Protein AF-X1G1Q5-F1 (afdb_monomer_lite)

Secondary structure (DSSP, 8-state):
--GGGSSS---SS---HHHHHHHHHHHHHHHTTSS-EE----TTS---EEEEEEE-TT--EEEEEEETTT--EEESSEE-HHHHHHHHHHHHHHHHHHHHHHHHHHTT--

Sequence (110 aa):
MKARYKYPNKSIVKLNSLQKRGKKELEKKIYDEQYILEEVNCLCGTSRYEVLAERDRYGIKNRTIICTDCGLIRTSPRMSKESYENSIVMSIGKFMWVIQISRNILYGIA

Foldseek 3Di:
DDPVQEPPDAALDDDDPVRVVVLVVVLVCVVVCLFPFDFDADPVRHPDWDWPGQADNRNRGWTFIAHPPPRDTDIPRHTDPVSVVVVVCVVVVVVVVVVVVVVCVVVVVD

Radius of gyration: 18.84 Å; chains: 1; bounding box: 49×50×35 Å

pLDDT: mean 85.56, std 15.74, range [48.16, 98.38]

Organism: NCBI:txid412755

Structure (mmCIF, N/CA/C/O backbone):
data_AF-X1G1Q5-F1
#
_entry.id   AF-X1G1Q5-F1
#
loop_
_atom_site.group_PDB
_atom_site.id
_atom_site.type_symbol
_atom_site.label_atom_id
_atom_site.label_alt_id
_atom_site.label_comp_id
_atom_site.label_asym_id
_atom_site.label_entity_id
_atom_site.label_seq_id
_atom_site.pdbx_PDB_ins_code
_atom_site.Cartn_x
_atom_site.Cartn_y
_atom_site.Cartn_z
_atom_site.occupancy
_atom_site.B_iso_or_equiv
_atom_site.auth_seq_id
_atom_site.auth_comp_id
_atom_site.auth_asym_id
_atom_site.auth_atom_id
_atom_site.pdbx_PDB_model_num
ATOM 1 N N . MET A 1 1 ? -11.873 -11.908 -5.148 1.00 79.88 1 MET A N 1
ATOM 2 C CA . MET A 1 1 ? -11.001 -10.970 -5.905 1.00 79.88 1 MET A CA 1
ATOM 3 C C . MET A 1 1 ? -10.587 -11.556 -7.262 1.00 79.88 1 MET A C 1
ATOM 5 O O . MET A 1 1 ? -10.092 -12.678 -7.296 1.00 79.88 1 MET A O 1
ATOM 9 N N . LYS A 1 2 ? -10.794 -10.830 -8.378 1.00 85.19 2 LYS A N 1
ATOM 10 C CA . LYS A 1 2 ? -10.446 -11.292 -9.747 1.00 85.19 2 LYS A CA 1
ATOM 11 C C . LYS A 1 2 ? -8.925 -11.313 -9.973 1.00 85.19 2 LYS 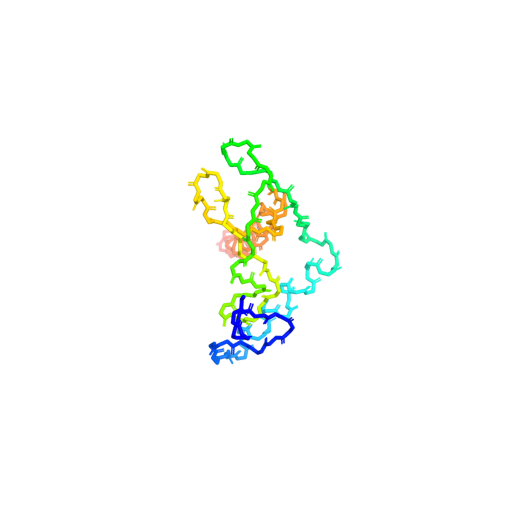A C 1
ATOM 13 O O . LYS A 1 2 ? -8.225 -10.438 -9.474 1.00 85.19 2 LYS A O 1
ATOM 18 N N . ALA A 1 3 ? -8.430 -12.231 -10.810 1.00 86.81 3 ALA A N 1
ATOM 19 C CA . ALA A 1 3 ? -6.996 -12.392 -11.108 1.00 86.81 3 ALA A CA 1
ATOM 20 C C . ALA A 1 3 ? -6.304 -11.102 -11.591 1.00 86.81 3 ALA A C 1
ATOM 22 O O . ALA A 1 3 ? -5.150 -10.845 -11.255 1.00 86.81 3 ALA A O 1
ATOM 23 N N . ARG A 1 4 ? -7.027 -10.236 -12.319 1.00 86.94 4 ARG A N 1
ATOM 24 C CA . ARG A 1 4 ? -6.497 -8.945 -12.786 1.00 86.94 4 ARG A CA 1
ATOM 25 C C . ARG A 1 4 ? -6.104 -7.991 -11.654 1.00 86.94 4 ARG A C 1
ATOM 27 O O . ARG A 1 4 ? -5.348 -7.071 -11.920 1.00 86.94 4 ARG A O 1
ATOM 34 N N . TYR A 1 5 ? -6.585 -8.201 -10.432 1.00 90.50 5 TYR A N 1
ATOM 35 C CA . TYR A 1 5 ? -6.313 -7.347 -9.272 1.00 90.50 5 TYR A CA 1
ATOM 36 C C . TYR A 1 5 ? -5.329 -7.957 -8.271 1.00 90.50 5 TYR A C 1
ATOM 38 O O . TYR A 1 5 ? -4.936 -7.269 -7.335 1.00 90.50 5 TYR A O 1
ATOM 46 N N . LYS A 1 6 ? -4.921 -9.215 -8.474 1.00 91.50 6 LYS A N 1
ATOM 47 C CA . LYS A 1 6 ? -3.943 -9.898 -7.621 1.00 91.50 6 LYS A CA 1
ATOM 48 C C . LYS A 1 6 ? -2.508 -9.500 -7.963 1.00 91.50 6 LYS A C 1
ATOM 50 O O . LYS A 1 6 ? -2.217 -9.166 -9.118 1.00 91.50 6 LYS A O 1
ATOM 55 N N . TYR A 1 7 ? -1.624 -9.591 -6.976 1.00 89.19 7 TYR A N 1
ATOM 56 C CA . TYR A 1 7 ? -0.170 -9.497 -7.128 1.00 89.19 7 TYR A CA 1
ATOM 57 C C . TYR A 1 7 ? 0.476 -10.894 -6.945 1.00 89.19 7 TYR A C 1
ATOM 59 O O . TYR A 1 7 ? -0.014 -11.660 -6.121 1.00 89.19 7 TYR A O 1
ATOM 67 N N . PRO A 1 8 ? 1.566 -11.258 -7.659 1.00 79.12 8 PRO A N 1
ATOM 68 C CA . PRO A 1 8 ? 2.263 -10.485 -8.684 1.00 79.12 8 PRO A CA 1
ATOM 69 C C . PRO A 1 8 ? 1.546 -10.553 -10.036 1.00 79.12 8 PRO A C 1
ATOM 71 O O . PRO A 1 8 ? 1.103 -11.608 -10.482 1.00 79.12 8 PRO A O 1
ATOM 74 N N . ASN A 1 9 ? 1.443 -9.415 -10.719 1.00 69.19 9 ASN A N 1
ATOM 75 C CA . ASN A 1 9 ? 0.942 -9.355 -12.091 1.00 69.19 9 ASN A CA 1
ATOM 76 C C . ASN A 1 9 ? 1.515 -8.116 -12.803 1.00 69.19 9 ASN A C 1
ATOM 78 O O . ASN A 1 9 ? 1.931 -7.153 -12.155 1.00 69.19 9 ASN A O 1
ATOM 82 N N . LYS A 1 10 ? 1.564 -8.137 -14.139 1.00 83.88 10 LYS A N 1
ATOM 83 C CA . LYS A 1 10 ? 2.135 -7.053 -14.953 1.00 83.88 10 LYS A CA 1
ATOM 84 C C . LYS A 1 10 ? 1.283 -5.781 -14.869 1.00 83.88 10 LYS A C 1
ATOM 86 O O . LYS A 1 10 ? 0.100 -5.805 -14.519 1.00 83.88 10 LYS A O 1
ATOM 91 N N . SER A 1 11 ? 1.902 -4.652 -15.214 1.00 88.50 11 SER A N 1
ATOM 92 C CA . SER A 1 11 ? 1.192 -3.386 -15.385 1.00 88.50 11 SER A CA 1
ATOM 93 C C . SER A 1 11 ? 0.033 -3.570 -16.372 1.00 88.50 11 SER A C 1
ATOM 95 O O . SER A 1 11 ? 0.197 -4.199 -17.416 1.00 88.50 11 SER A O 1
ATOM 97 N N . ILE A 1 12 ? -1.149 -3.045 -16.035 1.00 90.44 12 ILE A N 1
ATOM 98 C CA . ILE A 1 12 ? -2.299 -3.053 -16.962 1.00 90.44 12 ILE A CA 1
ATOM 99 C C . ILE A 1 12 ? -2.000 -2.098 -18.116 1.00 90.44 12 ILE A C 1
ATOM 101 O O . ILE A 1 12 ? -2.304 -2.379 -19.270 1.00 90.44 12 ILE A O 1
ATOM 105 N N . VAL A 1 13 ? -1.359 -0.976 -17.793 1.00 92.12 13 VAL A N 1
ATOM 106 C CA . VAL A 1 13 ? -0.888 0.002 -18.769 1.00 92.12 13 VAL A CA 1
ATOM 107 C C . VAL A 1 13 ? 0.497 -0.400 -19.275 1.00 92.12 13 VAL A C 1
ATOM 109 O O . VAL A 1 13 ? 1.361 -0.813 -18.497 1.00 92.12 13 VAL A O 1
ATOM 112 N N . LYS A 1 14 ? 0.743 -0.246 -20.579 1.00 94.50 14 LYS A N 1
ATOM 113 C CA . LYS A 1 14 ? 2.085 -0.387 -21.159 1.00 94.50 14 LYS A CA 1
ATOM 114 C C . LYS A 1 14 ? 2.955 0.789 -20.708 1.00 94.50 14 LYS A C 1
ATOM 116 O O . LYS A 1 14 ? 2.704 1.925 -21.093 1.00 94.50 14 LYS A O 1
ATOM 121 N N . LEU A 1 15 ? 3.977 0.509 -19.902 1.00 94.38 15 LEU A N 1
ATOM 122 C CA . LEU A 1 15 ? 4.894 1.535 -19.402 1.00 94.38 15 LEU A CA 1
ATOM 123 C C . LEU A 1 15 ? 5.970 1.879 -20.439 1.00 94.38 15 LEU A C 1
ATOM 125 O O . LEU A 1 15 ? 6.572 0.977 -21.035 1.00 94.38 15 LEU A O 1
ATOM 129 N N . ASN A 1 16 ? 6.265 3.169 -20.601 1.00 96.31 16 ASN A N 1
ATOM 130 C CA . ASN A 1 16 ? 7.439 3.631 -21.344 1.00 96.31 16 ASN A CA 1
ATOM 131 C C . ASN A 1 16 ? 8.736 3.465 -20.518 1.00 96.31 16 ASN A C 1
ATOM 133 O O . ASN A 1 16 ? 8.709 3.038 -19.361 1.00 96.31 16 ASN A O 1
ATOM 137 N N . SER A 1 17 ? 9.892 3.769 -21.112 1.00 96.38 17 SER A N 1
ATOM 138 C CA . SER A 1 17 ? 11.200 3.607 -20.456 1.00 96.38 17 SER A CA 1
ATOM 139 C C . SER A 1 17 ? 11.343 4.455 -19.186 1.00 96.38 17 SER A C 1
ATOM 141 O O . SER A 1 17 ? 11.847 3.963 -18.178 1.00 96.38 17 SER A O 1
ATOM 143 N N . LEU A 1 18 ? 10.857 5.698 -19.195 1.00 95.12 18 LEU A N 1
ATOM 144 C CA . LEU A 1 18 ? 10.885 6.585 -18.031 1.00 95.12 18 LEU A CA 1
ATOM 145 C C . LEU A 1 18 ? 10.013 6.049 -16.889 1.00 95.12 18 LEU A C 1
ATOM 147 O O . LEU A 1 18 ? 10.475 5.963 -15.757 1.00 95.12 18 LEU A O 1
ATOM 151 N N . GLN A 1 19 ? 8.791 5.617 -17.188 1.00 93.38 19 GLN A N 1
ATOM 152 C CA . GLN A 1 19 ? 7.861 5.065 -16.200 1.00 93.38 19 GLN A CA 1
ATOM 153 C C . GLN A 1 19 ? 8.378 3.760 -15.590 1.00 93.38 19 GLN A C 1
ATOM 155 O O . GLN A 1 19 ? 8.232 3.545 -14.391 1.00 93.38 19 GLN A O 1
ATOM 160 N N . LYS A 1 20 ? 9.021 2.896 -16.389 1.00 95.12 20 LYS A N 1
ATOM 161 C CA . LYS A 1 20 ? 9.684 1.686 -15.877 1.00 95.12 20 LYS A CA 1
ATOM 162 C C . LYS A 1 20 ? 10.799 2.027 -14.889 1.00 95.12 20 LYS A C 1
ATOM 164 O O . LYS A 1 20 ? 10.898 1.370 -13.857 1.00 95.12 20 LYS A O 1
ATOM 169 N N . ARG A 1 21 ? 11.612 3.049 -15.190 1.00 95.00 21 ARG A N 1
ATOM 170 C CA . ARG A 1 21 ? 12.662 3.533 -14.278 1.00 95.00 21 ARG A CA 1
ATOM 171 C C . ARG A 1 21 ? 12.064 4.082 -12.988 1.00 95.00 21 ARG A C 1
ATOM 173 O O . ARG A 1 21 ? 12.413 3.586 -11.926 1.00 95.00 21 ARG A O 1
ATOM 180 N N . GLY A 1 22 ? 11.095 4.993 -13.084 1.00 92.81 22 GLY A N 1
ATOM 181 C CA . GLY A 1 22 ? 10.435 5.570 -11.909 1.00 92.81 22 GLY A CA 1
ATOM 182 C C . GLY A 1 22 ? 9.740 4.521 -11.039 1.00 92.81 22 GLY A C 1
ATOM 183 O O . GLY A 1 22 ? 9.849 4.564 -9.818 1.00 92.81 22 GLY A O 1
ATOM 184 N N . LYS A 1 23 ? 9.098 3.516 -11.652 1.00 93.50 23 LYS A N 1
ATOM 185 C CA . LYS A 1 23 ? 8.538 2.371 -10.924 1.00 93.50 23 LYS A CA 1
ATOM 186 C C . LYS A 1 23 ? 9.619 1.622 -10.140 1.00 93.50 23 LYS A C 1
ATOM 188 O O . LYS A 1 23 ? 9.441 1.381 -8.953 1.00 93.50 23 LYS A O 1
ATOM 193 N N . LYS A 1 24 ? 10.730 1.275 -10.795 1.00 94.12 24 LYS A N 1
ATOM 194 C CA . LYS A 1 24 ? 11.833 0.539 -10.164 1.00 94.12 24 LYS A CA 1
ATOM 195 C C . LYS A 1 24 ? 12.473 1.342 -9.028 1.00 94.12 24 LYS A C 1
ATOM 197 O O . LYS A 1 24 ? 12.801 0.775 -7.995 1.00 94.12 24 LYS A O 1
ATOM 202 N N . GLU A 1 25 ? 12.631 2.652 -9.207 1.00 94.69 25 GLU A N 1
ATOM 203 C CA . GLU A 1 25 ? 13.133 3.558 -8.170 1.00 94.69 25 GLU A CA 1
ATOM 204 C C . GLU A 1 25 ? 12.186 3.629 -6.972 1.00 94.69 25 GLU A C 1
ATOM 206 O O . GLU A 1 25 ? 12.639 3.516 -5.838 1.00 94.69 25 GLU A O 1
ATOM 211 N N . LEU A 1 26 ? 10.877 3.761 -7.206 1.00 92.12 26 LEU A N 1
ATOM 212 C CA . LEU A 1 26 ? 9.873 3.747 -6.144 1.00 92.12 26 LEU A CA 1
ATOM 213 C C . LEU A 1 26 ? 9.901 2.430 -5.360 1.00 92.12 26 LEU A C 1
ATOM 215 O O . LEU A 1 26 ? 9.962 2.450 -4.135 1.00 92.12 26 LEU A O 1
ATOM 219 N N . GLU A 1 27 ? 9.877 1.293 -6.060 1.00 93.50 27 GLU A N 1
ATOM 220 C CA . GLU A 1 27 ? 9.930 -0.035 -5.438 1.00 93.50 27 GLU A CA 1
ATOM 221 C C . GLU A 1 27 ? 11.220 -0.220 -4.631 1.00 93.50 27 GLU A C 1
ATOM 223 O O . GLU A 1 27 ? 11.168 -0.754 -3.525 1.00 93.50 27 GLU A O 1
ATOM 228 N N . LYS A 1 28 ? 12.356 0.287 -5.131 1.00 94.81 28 LYS A N 1
ATOM 229 C CA . LYS A 1 28 ? 13.624 0.278 -4.395 1.00 94.81 28 LYS A CA 1
ATOM 230 C C . LYS A 1 28 ? 13.552 1.130 -3.128 1.00 94.81 28 LYS A C 1
ATOM 232 O O . LYS A 1 28 ? 13.969 0.666 -2.081 1.00 94.81 28 LYS A O 1
ATOM 237 N N . LYS A 1 29 ? 12.997 2.343 -3.191 1.00 94.25 29 LYS A N 1
ATOM 238 C CA . LYS A 1 29 ? 12.867 3.221 -2.014 1.00 94.25 29 LYS A CA 1
ATOM 239 C C . LYS A 1 29 ? 11.966 2.633 -0.930 1.00 94.25 29 LYS A C 1
ATOM 241 O O . LYS A 1 29 ? 12.233 2.835 0.246 1.00 94.25 29 LYS A O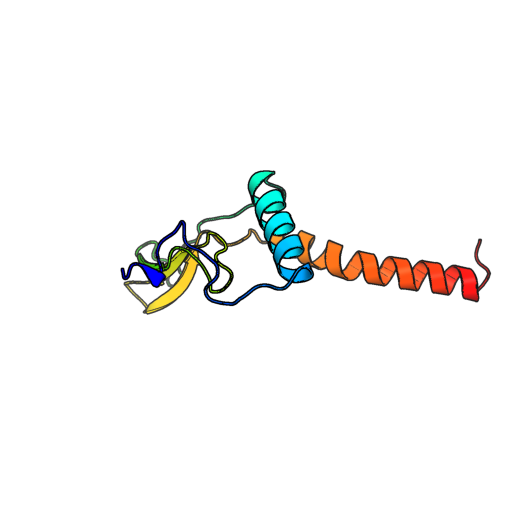 1
ATOM 246 N N . ILE A 1 30 ? 10.918 1.907 -1.317 1.00 93.69 30 ILE A N 1
ATOM 247 C CA . ILE A 1 30 ? 10.077 1.165 -0.368 1.00 93.69 30 ILE A CA 1
ATOM 248 C C . ILE A 1 30 ? 10.863 -0.010 0.228 1.00 93.69 30 ILE A C 1
ATOM 250 O O . ILE A 1 30 ? 10.818 -0.219 1.433 1.00 93.69 30 ILE A O 1
ATOM 254 N N . TYR A 1 31 ? 11.588 -0.766 -0.603 1.00 94.25 31 TYR A N 1
ATOM 255 C CA . TYR A 1 31 ? 12.393 -1.910 -0.160 1.00 94.25 31 TYR A CA 1
ATOM 256 C C . TYR A 1 31 ? 13.534 -1.510 0.785 1.00 94.25 31 TYR A C 1
ATOM 258 O O . TYR A 1 31 ? 13.772 -2.191 1.772 1.00 94.25 31 TYR A O 1
ATOM 266 N N . ASP A 1 32 ? 14.209 -0.398 0.500 1.00 95.25 32 ASP A N 1
ATOM 267 C CA . ASP A 1 32 ? 15.279 0.162 1.330 1.00 95.25 32 ASP A CA 1
ATOM 268 C C . ASP A 1 32 ? 14.741 0.923 2.563 1.00 95.25 32 ASP A C 1
ATOM 270 O O . ASP A 1 32 ? 15.502 1.641 3.206 1.00 95.25 32 ASP A O 1
ATOM 274 N N . GLU A 1 33 ? 13.432 0.868 2.836 1.00 92.50 33 GLU A N 1
ATOM 275 C CA . GLU A 1 33 ? 12.762 1.572 3.943 1.00 92.50 33 GLU A CA 1
ATOM 276 C C . GLU A 1 33 ? 12.916 3.109 3.931 1.00 92.50 33 GLU A C 1
ATOM 278 O O . GLU A 1 33 ? 12.581 3.788 4.896 1.00 92.50 33 GLU A O 1
ATOM 283 N N . GLN A 1 34 ? 13.329 3.697 2.802 1.00 92.75 34 GLN A N 1
ATOM 284 C CA . GLN A 1 34 ? 13.343 5.155 2.608 1.00 92.75 34 GLN A CA 1
ATOM 285 C C . GLN A 1 34 ? 11.925 5.731 2.531 1.00 92.75 34 GLN A C 1
ATOM 287 O O . GLN A 1 34 ? 11.697 6.885 2.892 1.00 92.75 34 GLN A O 1
ATOM 292 N N . TYR A 1 35 ? 10.978 4.938 2.022 1.00 93.81 35 TYR A N 1
ATOM 293 C CA . TYR A 1 35 ? 9.549 5.222 2.083 1.00 93.81 35 TYR A CA 1
ATOM 294 C C . TYR A 1 35 ? 8.858 4.208 2.986 1.00 93.81 35 TYR A C 1
ATOM 296 O O . TYR A 1 35 ? 8.480 3.119 2.554 1.00 93.81 35 TYR A O 1
ATOM 304 N N . ILE A 1 36 ? 8.667 4.610 4.238 1.00 95.25 36 ILE A N 1
ATOM 305 C CA . ILE A 1 36 ? 7.998 3.834 5.275 1.00 95.25 36 ILE A CA 1
ATOM 306 C C . ILE A 1 36 ? 6.504 3.779 4.962 1.00 95.25 36 ILE A C 1
ATOM 308 O O . ILE A 1 36 ? 5.864 4.802 4.692 1.00 95.25 36 ILE A O 1
ATOM 312 N N . LEU A 1 37 ? 5.941 2.572 5.001 1.00 95.50 37 LEU A N 1
ATOM 313 C CA . LEU A 1 37 ? 4.512 2.334 4.837 1.00 95.50 37 LEU A CA 1
ATOM 314 C C . LEU A 1 37 ? 3.895 1.957 6.188 1.00 95.50 37 LEU A C 1
ATOM 316 O O . LEU A 1 37 ? 4.441 1.136 6.915 1.00 95.50 37 LEU A O 1
ATOM 320 N N . GLU A 1 38 ? 2.737 2.524 6.500 1.00 95.94 38 GLU A N 1
ATOM 321 C CA . GLU A 1 38 ? 2.002 2.309 7.742 1.00 95.94 38 GLU A CA 1
ATOM 322 C C . GLU A 1 38 ? 0.569 1.827 7.488 1.00 95.94 38 GLU A C 1
ATOM 324 O O . GLU A 1 38 ? -0.104 2.217 6.521 1.00 95.94 38 GLU A O 1
ATOM 329 N N . GLU A 1 39 ? 0.078 0.975 8.386 1.00 96.06 39 GLU A N 1
ATOM 330 C CA . GLU A 1 39 ? -1.339 0.650 8.482 1.00 96.06 39 GLU A CA 1
ATOM 331 C C . GLU A 1 39 ? -2.000 1.600 9.475 1.00 96.06 39 GLU A C 1
ATOM 333 O O . GLU A 1 39 ? -1.582 1.719 10.621 1.00 96.06 39 GLU A O 1
ATOM 338 N N . VAL A 1 40 ? -3.050 2.283 9.028 1.00 95.75 40 VAL A N 1
ATOM 339 C CA . VAL A 1 40 ? -3.862 3.145 9.888 1.00 95.75 40 VAL A CA 1
ATOM 340 C C . VAL A 1 40 ? -5.308 2.690 9.874 1.00 95.75 40 VAL A C 1
ATOM 342 O O . VAL A 1 40 ? -5.778 2.127 8.876 1.00 95.75 40 VAL A O 1
ATOM 345 N N . ASN A 1 41 ? -6.021 2.964 10.962 1.00 97.00 41 ASN A N 1
ATOM 346 C CA . ASN A 1 41 ? -7.461 2.751 11.023 1.00 97.00 41 ASN A CA 1
ATOM 347 C C . ASN A 1 41 ? -8.186 3.624 9.993 1.00 97.00 41 ASN A C 1
ATOM 349 O O . ASN A 1 41 ? -7.664 4.617 9.479 1.00 97.00 41 ASN A O 1
ATOM 353 N N . CYS A 1 42 ? -9.407 3.219 9.661 1.00 97.19 42 CYS A N 1
ATOM 354 C CA . CYS A 1 42 ? -10.312 4.052 8.892 1.00 97.19 42 CYS A CA 1
ATOM 355 C C . CYS A 1 42 ? -10.605 5.359 9.647 1.00 97.19 42 CYS A C 1
ATOM 357 O O . CYS A 1 42 ? -10.559 5.397 10.874 1.00 97.19 42 CYS A O 1
ATOM 359 N N . LEU A 1 43 ? -10.999 6.410 8.925 1.00 96.88 43 LEU A N 1
ATOM 360 C CA . LEU A 1 43 ? -11.427 7.677 9.529 1.00 96.88 43 LEU A CA 1
ATOM 361 C C . LEU A 1 43 ? -12.668 7.527 10.423 1.00 96.88 43 LEU A C 1
ATOM 363 O O . LEU A 1 43 ? -12.867 8.332 11.322 1.00 96.88 43 LEU A O 1
ATOM 367 N N . CYS A 1 44 ? -13.475 6.479 10.225 1.00 97.69 44 CYS A N 1
ATOM 368 C CA . CYS A 1 44 ? -14.580 6.138 11.127 1.00 97.69 44 CYS A CA 1
ATOM 369 C C . CYS A 1 44 ? -14.137 5.346 12.377 1.00 97.69 44 CYS A C 1
ATOM 371 O O . CYS A 1 44 ? -14.981 4.860 13.120 1.00 97.69 44 CYS A O 1
ATOM 373 N N . GLY A 1 45 ? -12.831 5.146 12.580 1.00 97.31 45 GLY A N 1
ATOM 374 C CA . GLY A 1 45 ? -12.246 4.469 13.741 1.00 97.31 45 GLY A CA 1
ATOM 375 C C . GLY A 1 45 ? -12.050 2.956 13.597 1.00 97.31 45 GLY A C 1
ATOM 376 O O . GLY A 1 45 ? -11.251 2.382 14.331 1.00 97.31 45 GLY A O 1
ATOM 377 N N . THR A 1 46 ? -12.710 2.297 12.641 1.00 97.06 46 THR A N 1
ATOM 378 C CA . THR A 1 46 ? -12.607 0.835 12.483 1.00 97.06 46 THR A CA 1
ATOM 379 C C . THR A 1 46 ? -11.304 0.391 11.819 1.00 97.06 46 THR A C 1
ATOM 381 O O . THR A 1 46 ? -10.745 1.082 10.960 1.00 97.06 46 THR A O 1
ATOM 384 N N . SER A 1 47 ? -10.864 -0.818 12.156 1.00 96.56 47 SER A N 1
ATOM 385 C CA . SER A 1 47 ? -9.792 -1.542 11.468 1.00 96.56 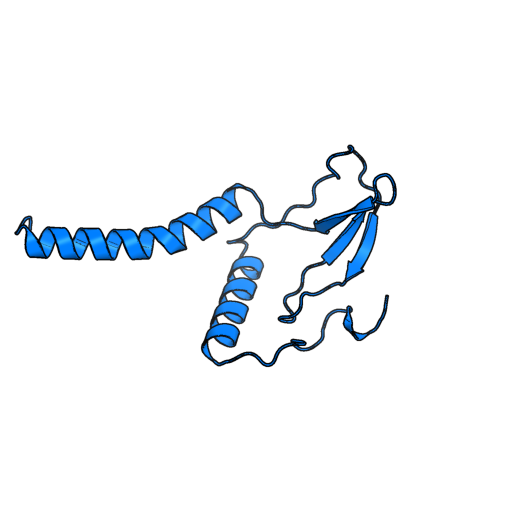47 SER A CA 1
ATOM 386 C C . SER A 1 47 ? -10.322 -2.617 10.513 1.00 96.56 47 SER A C 1
ATOM 388 O O . SER A 1 47 ? -9.527 -3.253 9.828 1.00 96.56 47 SER A O 1
ATOM 390 N N . ARG A 1 48 ? -11.646 -2.820 10.428 1.00 97.69 48 ARG A N 1
ATOM 391 C CA . ARG A 1 48 ? -12.247 -3.836 9.555 1.00 97.69 48 ARG A CA 1
ATOM 392 C C . ARG A 1 48 ? -12.265 -3.391 8.098 1.00 97.69 48 ARG A C 1
ATOM 394 O O . ARG A 1 48 ? -12.702 -2.284 7.771 1.00 97.69 48 ARG A O 1
ATOM 401 N N . TYR A 1 49 ? -11.789 -4.261 7.215 1.00 97.88 49 TYR A N 1
ATOM 402 C CA . TYR A 1 49 ? -11.752 -3.996 5.786 1.00 97.88 49 TYR A CA 1
ATOM 403 C C . TYR A 1 49 ? -11.779 -5.273 4.949 1.00 97.88 49 TYR A C 1
ATOM 405 O O . TYR A 1 49 ? -11.389 -6.346 5.402 1.00 97.88 49 TYR A O 1
ATOM 413 N N . GLU A 1 50 ? -12.155 -5.114 3.684 1.00 97.94 50 GLU A N 1
ATOM 414 C CA . GLU A 1 50 ? -11.977 -6.118 2.638 1.00 97.94 50 GLU A CA 1
ATOM 415 C C . GLU A 1 50 ? -10.967 -5.636 1.596 1.00 97.94 50 GLU A C 1
ATOM 417 O O . GLU A 1 50 ? -10.892 -4.449 1.274 1.00 97.94 50 GLU A O 1
ATOM 422 N N . VAL A 1 51 ? -10.185 -6.561 1.036 1.00 97.44 51 VAL A N 1
ATOM 423 C CA . VAL A 1 51 ? -9.220 -6.254 -0.027 1.00 97.44 51 VAL A CA 1
ATOM 424 C C . VAL A 1 51 ? -9.916 -6.265 -1.388 1.00 97.44 51 VAL A C 1
ATOM 426 O O . VAL A 1 51 ? -10.431 -7.291 -1.834 1.00 97.44 51 VAL A O 1
ATOM 429 N N . LEU A 1 52 ? -9.873 -5.128 -2.085 1.00 96.44 52 LEU A N 1
ATOM 430 C CA . LEU A 1 52 ? -10.394 -4.974 -3.445 1.00 96.44 52 LEU A CA 1
ATOM 431 C C . LEU A 1 52 ? -9.331 -5.252 -4.517 1.00 96.44 52 LEU A C 1
ATOM 433 O O . LEU A 1 52 ? -9.645 -5.811 -5.573 1.00 96.44 52 LEU A O 1
ATOM 437 N N . ALA A 1 53 ? -8.082 -4.859 -4.256 1.00 95.75 53 ALA A N 1
ATOM 438 C CA . ALA A 1 53 ? -6.942 -5.083 -5.142 1.00 95.75 53 ALA A CA 1
ATOM 439 C C . ALA A 1 53 ? -5.629 -5.150 -4.355 1.00 95.75 53 ALA A C 1
ATOM 441 O O . ALA A 1 53 ? -5.516 -4.542 -3.299 1.00 95.75 53 ALA A O 1
ATOM 442 N N . GLU A 1 54 ? -4.630 -5.843 -4.896 1.00 95.94 54 GLU A N 1
ATOM 443 C CA . GLU A 1 54 ? -3.271 -5.988 -4.339 1.00 95.94 54 GLU A CA 1
ATOM 444 C C . GLU A 1 54 ? -2.208 -5.273 -5.186 1.00 95.94 54 GLU A C 1
ATOM 446 O O . GLU A 1 54 ? -1.002 -5.398 -4.944 1.00 95.94 54 GLU A O 1
ATOM 451 N N . ARG A 1 55 ? -2.658 -4.534 -6.203 1.00 92.44 55 ARG A N 1
ATOM 452 C CA . ARG A 1 55 ? -1.814 -3.717 -7.068 1.00 92.44 55 ARG A CA 1
ATOM 453 C C . ARG A 1 55 ? -2.592 -2.592 -7.734 1.00 92.44 55 ARG A C 1
ATOM 455 O O . ARG A 1 55 ? -3.807 -2.680 -7.928 1.00 92.44 55 ARG A O 1
ATOM 462 N N . ASP A 1 56 ? -1.850 -1.620 -8.239 1.00 91.75 56 ASP A N 1
ATOM 463 C CA . ASP A 1 56 ? -2.374 -0.539 -9.055 1.00 91.75 56 ASP A CA 1
ATOM 464 C C . ASP A 1 56 ? -2.301 -0.851 -10.564 1.00 91.75 56 ASP A C 1
ATOM 466 O O . ASP A 1 56 ? -1.894 -1.932 -11.022 1.00 91.75 56 ASP A O 1
ATOM 470 N N . ARG A 1 57 ? -2.690 0.139 -11.375 1.00 91.75 57 ARG A N 1
ATOM 471 C CA . ARG A 1 57 ? -2.655 0.052 -12.843 1.00 91.75 57 ARG A CA 1
ATOM 472 C C . ARG A 1 57 ? -1.241 -0.060 -13.427 1.00 91.75 57 ARG A C 1
ATOM 474 O O . ARG A 1 57 ? -1.091 -0.573 -14.538 1.00 91.75 57 ARG A O 1
ATOM 481 N N . TYR A 1 58 ? -0.216 0.372 -12.695 1.00 93.06 58 TYR A N 1
ATOM 482 C CA . TYR A 1 58 ? 1.198 0.269 -13.066 1.00 93.06 58 TYR A CA 1
ATOM 483 C C . TYR A 1 58 ? 1.844 -1.036 -12.559 1.00 93.06 58 TYR A C 1
ATOM 485 O O . TYR A 1 58 ? 3.009 -1.331 -12.850 1.00 93.06 58 TYR A O 1
ATOM 493 N N . GLY A 1 59 ? 1.072 -1.868 -11.853 1.00 92.25 59 GLY A N 1
ATOM 494 C CA . GLY A 1 59 ? 1.525 -3.132 -11.285 1.00 92.25 59 GLY A CA 1
ATOM 495 C C . GLY A 1 59 ? 2.490 -2.940 -10.117 1.00 92.25 59 GLY A C 1
ATOM 496 O O . GLY A 1 59 ? 3.352 -3.795 -9.924 1.00 92.25 59 GLY A O 1
ATOM 497 N N . ILE A 1 60 ? 2.416 -1.804 -9.420 1.00 92.31 60 ILE A N 1
ATOM 498 C CA . ILE A 1 60 ? 3.114 -1.581 -8.149 1.00 92.31 60 ILE A CA 1
ATOM 499 C C . ILE A 1 60 ? 2.358 -2.360 -7.069 1.00 92.31 60 ILE A C 1
ATOM 501 O O . ILE A 1 60 ? 1.128 -2.416 -7.101 1.00 92.31 60 ILE A O 1
ATOM 505 N N . LYS A 1 61 ? 3.079 -2.993 -6.138 1.00 92.75 61 LYS A N 1
ATOM 506 C CA . LYS A 1 61 ? 2.478 -3.715 -5.007 1.00 92.75 61 LYS A CA 1
ATOM 507 C C . LYS A 1 61 ? 1.862 -2.710 -4.028 1.00 92.75 61 LYS A C 1
ATOM 509 O O . LYS A 1 61 ? 2.586 -2.002 -3.339 1.00 92.75 61 LYS A O 1
ATOM 514 N N . ASN A 1 62 ? 0.537 -2.656 -3.953 1.00 92.50 62 ASN A N 1
ATOM 515 C CA . ASN A 1 62 ? -0.208 -1.835 -2.996 1.00 92.50 62 ASN A CA 1
ATOM 516 C C . ASN A 1 62 ? -1.610 -2.420 -2.807 1.00 92.50 62 ASN A C 1
ATOM 518 O O . ASN A 1 62 ? -2.215 -2.862 -3.777 1.00 92.50 62 ASN A O 1
ATOM 522 N N . ARG A 1 63 ? -2.168 -2.418 -1.591 1.00 95.50 63 ARG A N 1
ATOM 523 C CA . ARG A 1 63 ? -3.537 -2.925 -1.413 1.00 95.50 63 ARG A CA 1
ATOM 524 C C . ARG A 1 63 ? -4.539 -1.787 -1.410 1.00 95.50 63 ARG A C 1
ATOM 526 O O . ARG A 1 63 ? -4.418 -0.856 -0.619 1.00 95.50 63 ARG A O 1
ATOM 533 N N . THR A 1 64 ? -5.537 -1.881 -2.276 1.00 96.75 64 THR A N 1
ATOM 534 C CA . THR A 1 64 ? -6.761 -1.088 -2.180 1.00 96.75 64 THR A CA 1
ATOM 535 C C . THR A 1 64 ? -7.742 -1.873 -1.332 1.00 96.75 64 THR A C 1
ATOM 537 O O . THR A 1 64 ? -8.098 -2.999 -1.680 1.00 96.75 64 THR A O 1
ATOM 540 N N . ILE A 1 65 ? -8.168 -1.283 -0.226 1.00 97.56 65 ILE A N 1
ATOM 541 C CA . ILE A 1 65 ? -9.095 -1.882 0.727 1.00 97.56 65 ILE A CA 1
ATOM 542 C C . ILE A 1 65 ? -10.355 -1.025 0.839 1.00 97.56 65 ILE A C 1
ATOM 544 O O . ILE A 1 65 ? -10.297 0.190 0.637 1.00 97.56 65 ILE A O 1
ATOM 548 N N . ILE A 1 66 ? -11.482 -1.648 1.165 1.00 98.25 66 ILE A N 1
ATOM 549 C CA . ILE A 1 66 ? -12.739 -0.971 1.488 1.00 98.25 66 ILE A CA 1
ATOM 550 C C . ILE A 1 66 ? -13.096 -1.229 2.945 1.00 98.25 66 ILE A C 1
ATOM 552 O O . ILE A 1 66 ? -13.030 -2.360 3.417 1.00 98.25 66 ILE A O 1
ATOM 556 N N . CYS A 1 67 ? -13.448 -0.171 3.667 1.00 98.38 67 CYS A N 1
ATOM 557 C CA . CYS A 1 67 ? -13.976 -0.268 5.019 1.00 98.38 67 CYS A CA 1
ATOM 558 C C . CYS A 1 67 ? -15.350 -0.950 4.998 1.00 98.38 67 CYS A C 1
ATOM 560 O O . CYS A 1 67 ? -16.254 -0.470 4.315 1.00 98.38 67 CYS A O 1
ATOM 562 N N . THR A 1 68 ? -15.528 -2.016 5.779 1.00 98.19 68 THR A N 1
ATOM 563 C CA . THR A 1 68 ? -16.811 -2.740 5.857 1.00 98.19 68 THR A CA 1
ATOM 564 C C . THR A 1 68 ? -17.884 -1.984 6.636 1.00 98.19 68 THR A C 1
ATOM 566 O O . THR A 1 68 ? -19.054 -2.329 6.540 1.00 98.19 68 THR A O 1
ATOM 569 N N . ASP A 1 69 ? -17.496 -0.960 7.400 1.00 98.25 69 ASP A N 1
ATOM 570 C CA . ASP A 1 69 ? -18.415 -0.233 8.281 1.00 98.25 69 ASP A CA 1
ATOM 571 C C . ASP A 1 69 ? -18.930 1.067 7.650 1.00 98.25 69 ASP A C 1
ATOM 573 O O . ASP A 1 69 ? -20.092 1.414 7.821 1.00 98.25 69 ASP A O 1
ATOM 577 N N . CYS A 1 70 ? -18.076 1.802 6.926 1.00 98.19 70 CYS A N 1
ATOM 578 C CA . CYS A 1 70 ? -18.437 3.098 6.332 1.00 98.19 70 CYS A CA 1
ATOM 579 C C . CYS A 1 70 ? -18.247 3.177 4.810 1.00 98.19 70 CYS A C 1
ATOM 581 O O . CYS A 1 70 ? -18.501 4.222 4.218 1.00 98.19 70 CYS A O 1
ATOM 583 N N . GLY A 1 71 ? -17.751 2.116 4.165 1.00 97.81 71 GLY A N 1
ATOM 584 C CA . GLY A 1 71 ? -17.557 2.075 2.712 1.00 97.81 71 GLY A CA 1
ATOM 585 C C . GLY A 1 71 ? -16.368 2.884 2.178 1.00 97.81 71 GLY A C 1
ATOM 586 O O . GLY A 1 71 ? -16.157 2.919 0.967 1.00 97.81 71 GLY A O 1
ATOM 587 N N . LEU A 1 72 ? -15.558 3.516 3.039 1.00 98.12 72 LEU A N 1
ATOM 588 C CA . LEU A 1 72 ? -14.380 4.268 2.598 1.00 98.12 72 LEU A CA 1
ATOM 589 C C . LEU A 1 72 ? -13.362 3.348 1.911 1.00 98.12 72 LEU A C 1
ATOM 591 O O . LEU A 1 72 ? -12.852 2.403 2.519 1.00 98.12 72 LEU A O 1
ATOM 595 N N . ILE A 1 73 ? -13.016 3.678 0.668 1.00 97.69 73 ILE A N 1
ATOM 596 C CA . ILE A 1 73 ? -11.957 3.011 -0.092 1.00 97.69 73 ILE A CA 1
ATOM 597 C C . ILE A 1 73 ? -10.637 3.740 0.144 1.00 97.69 73 ILE A C 1
ATOM 599 O O . ILE A 1 73 ? -10.551 4.958 -0.001 1.00 97.69 73 ILE A O 1
ATOM 603 N N . ARG A 1 74 ? -9.588 2.994 0.491 1.00 96.25 74 ARG A N 1
ATOM 604 C CA . ARG A 1 74 ? -8.261 3.549 0.788 1.00 96.25 74 ARG A CA 1
ATOM 605 C C . ARG A 1 74 ? -7.141 2.585 0.424 1.00 96.25 74 ARG A C 1
ATOM 607 O O . ARG A 1 74 ? -7.353 1.382 0.291 1.00 96.25 74 ARG A O 1
ATOM 614 N N . THR A 1 75 ? -5.931 3.117 0.295 1.00 95.69 75 THR A N 1
ATOM 615 C CA . THR A 1 75 ? -4.717 2.302 0.166 1.00 95.69 75 THR A CA 1
ATOM 616 C C . THR A 1 75 ? -4.197 1.931 1.553 1.00 95.69 75 THR A C 1
ATOM 618 O O . THR A 1 75 ? -4.142 2.787 2.437 1.00 95.69 75 THR A O 1
ATOM 621 N N . SER A 1 76 ? -3.824 0.667 1.757 1.00 95.94 76 SER A N 1
ATOM 622 C CA . SER A 1 76 ? -3.228 0.187 3.007 1.00 95.94 76 SER A CA 1
ATOM 623 C C . SER A 1 76 ? -2.239 -0.966 2.754 1.00 95.94 76 SER A C 1
ATOM 625 O O . SER A 1 76 ? -2.606 -1.936 2.093 1.00 95.94 76 SER A O 1
ATOM 627 N N . PRO A 1 77 ? -0.997 -0.902 3.261 1.00 95.69 77 PRO A N 1
ATOM 628 C CA . PRO A 1 77 ? -0.434 0.217 4.008 1.00 95.69 77 PRO A CA 1
ATOM 629 C C . PRO A 1 77 ? -0.247 1.445 3.097 1.00 95.69 77 PRO A C 1
ATOM 631 O O . PRO A 1 77 ? -0.089 1.313 1.880 1.00 95.69 77 PRO A O 1
ATOM 634 N N . ARG A 1 78 ? -0.335 2.646 3.674 1.00 93.81 78 ARG A N 1
ATOM 635 C CA . ARG A 1 78 ? -0.070 3.918 2.977 1.00 93.81 78 ARG A CA 1
ATOM 636 C C . ARG A 1 78 ? 1.284 4.457 3.411 1.00 93.81 78 ARG A C 1
ATOM 638 O O . ARG A 1 78 ? 1.770 4.078 4.462 1.00 93.81 78 ARG A O 1
ATOM 645 N N . MET A 1 79 ? 1.883 5.352 2.641 1.00 93.75 79 MET A N 1
ATOM 646 C CA . MET A 1 79 ? 3.140 5.977 3.052 1.00 93.75 79 MET A CA 1
ATOM 647 C C . MET A 1 79 ? 2.935 6.818 4.329 1.00 93.75 79 MET A C 1
ATOM 649 O O . MET A 1 79 ? 1.863 7.410 4.518 1.00 93.75 79 MET A O 1
ATOM 653 N N . SER A 1 80 ? 3.927 6.816 5.224 1.00 95.06 80 SER A N 1
ATOM 654 C CA . SER A 1 80 ? 3.911 7.636 6.437 1.00 95.06 80 SER A CA 1
ATOM 655 C C . SER A 1 80 ? 3.980 9.118 6.076 1.00 95.06 80 SER A C 1
ATOM 657 O O . SER A 1 80 ? 4.426 9.483 4.985 1.00 95.06 80 SER A O 1
ATOM 659 N N . LYS A 1 81 ? 3.540 9.989 6.987 1.00 92.94 81 LYS A N 1
ATOM 660 C CA . LYS A 1 81 ? 3.589 11.442 6.769 1.00 92.94 81 LYS A CA 1
ATOM 661 C C . LYS A 1 81 ? 5.009 11.917 6.429 1.00 92.94 81 LYS A C 1
ATOM 663 O O . LYS A 1 81 ? 5.191 12.605 5.432 1.00 92.94 81 LYS A O 1
ATOM 668 N N . GLU A 1 82 ? 5.997 11.480 7.204 1.00 91.88 82 GLU A N 1
ATOM 669 C CA . GLU A 1 82 ? 7.406 11.826 6.995 1.00 91.88 82 GLU A CA 1
ATOM 670 C C . GLU A 1 82 ? 7.911 11.357 5.623 1.00 91.88 82 GLU A C 1
ATOM 672 O O . GLU A 1 82 ? 8.528 12.115 4.879 1.00 91.88 82 GLU A O 1
ATOM 677 N N . SER A 1 83 ? 7.588 10.122 5.232 1.00 92.50 83 SER A N 1
ATOM 678 C CA . SER A 1 83 ? 7.974 9.602 3.917 1.00 92.50 83 SER A CA 1
ATOM 679 C C . SER A 1 83 ? 7.294 10.358 2.770 1.00 92.50 83 SER A C 1
ATOM 681 O O . SER A 1 83 ? 7.930 10.619 1.744 1.00 92.50 83 SER A O 1
ATOM 683 N N . TYR A 1 84 ? 6.034 10.775 2.947 1.00 87.31 84 TYR A N 1
ATOM 684 C CA . TYR A 1 84 ? 5.338 11.642 1.993 1.00 87.31 84 TYR A CA 1
ATOM 685 C C . TYR A 1 84 ? 6.047 12.989 1.846 1.00 87.31 84 TYR A C 1
ATOM 687 O O . TYR A 1 84 ? 6.339 13.402 0.722 1.00 87.31 84 TYR A O 1
ATOM 695 N N . GLU A 1 85 ? 6.362 13.649 2.958 1.00 87.19 85 GLU A N 1
ATOM 696 C CA . GLU A 1 85 ? 7.064 14.935 2.974 1.00 87.19 85 GLU A CA 1
ATOM 697 C C . GLU A 1 85 ? 8.442 14.817 2.311 1.00 87.19 85 GLU A C 1
ATOM 699 O O . GLU A 1 85 ? 8.747 15.580 1.393 1.00 87.19 85 GLU A O 1
ATOM 704 N N . ASN A 1 86 ? 9.218 13.785 2.648 1.00 83.00 86 ASN A N 1
ATOM 705 C CA . ASN A 1 86 ? 10.511 13.506 2.020 1.00 83.00 86 ASN A CA 1
ATOM 706 C C . ASN A 1 86 ? 10.384 13.283 0.503 1.00 83.00 86 ASN A C 1
ATOM 708 O O . ASN A 1 86 ? 11.197 13.787 -0.277 1.00 83.00 86 ASN A O 1
ATOM 712 N N . SER A 1 87 ? 9.345 12.573 0.048 1.00 75.50 87 SER A N 1
ATOM 713 C CA . SER A 1 87 ? 9.105 12.354 -1.386 1.00 75.50 87 SER A CA 1
ATOM 714 C C . SER A 1 87 ? 8.842 13.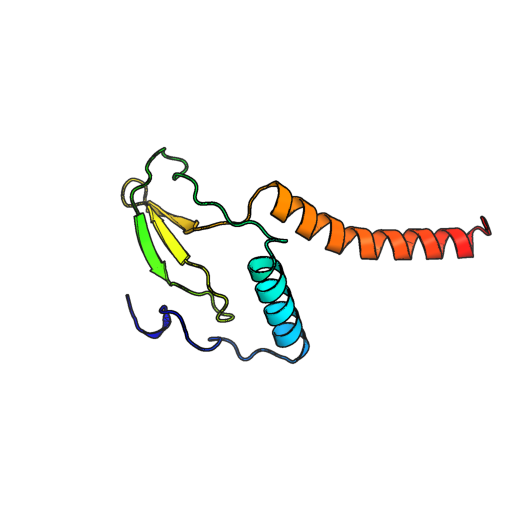657 -2.156 1.00 75.50 87 SER A C 1
ATOM 716 O O . SER A 1 87 ? 9.330 13.829 -3.279 1.00 75.50 87 SER A O 1
ATOM 718 N N . ILE A 1 88 ? 8.124 14.597 -1.534 1.00 63.78 88 ILE A N 1
ATOM 719 C CA . ILE A 1 88 ? 7.763 15.897 -2.108 1.00 63.78 88 ILE A CA 1
ATOM 720 C C . ILE A 1 88 ? 8.975 16.832 -2.095 1.00 63.78 88 ILE A C 1
ATOM 722 O O . ILE A 1 88 ? 9.327 17.400 -3.132 1.00 63.78 88 ILE A O 1
ATOM 726 N N . VAL A 1 89 ? 9.658 16.943 -0.953 1.00 57.97 89 VAL A N 1
ATOM 727 C CA . VAL A 1 89 ? 10.814 17.831 -0.764 1.00 57.97 89 VAL A CA 1
ATOM 728 C C . VAL A 1 89 ? 11.969 17.444 -1.682 1.00 57.97 89 VAL A C 1
ATOM 730 O O . VAL A 1 89 ? 12.563 18.321 -2.301 1.00 57.97 89 VAL A O 1
ATOM 733 N N . MET A 1 90 ? 12.257 16.153 -1.875 1.00 56.78 90 MET A N 1
ATOM 734 C CA . MET A 1 90 ? 13.295 15.734 -2.828 1.00 56.78 90 MET A CA 1
ATOM 735 C C . MET A 1 90 ? 12.937 16.049 -4.287 1.00 56.78 90 MET A C 1
ATOM 737 O O . MET A 1 90 ? 13.827 16.317 -5.097 1.00 56.78 90 MET A O 1
ATOM 741 N N . SER A 1 91 ? 11.649 16.015 -4.636 1.00 57.75 91 SER A N 1
ATOM 742 C CA . SER A 1 91 ? 11.181 16.266 -6.004 1.00 57.75 91 SER A CA 1
ATOM 743 C C . SER A 1 91 ? 11.196 17.759 -6.344 1.00 57.75 91 SER A C 1
ATOM 745 O O . SER A 1 91 ? 11.618 18.139 -7.435 1.00 57.75 91 SER A O 1
ATOM 747 N N . ILE A 1 92 ? 10.795 18.613 -5.397 1.00 56.66 92 ILE A N 1
ATOM 748 C CA . ILE A 1 92 ? 10.761 20.073 -5.572 1.00 56.66 92 ILE A CA 1
ATOM 749 C C . ILE A 1 92 ? 12.133 20.697 -5.288 1.00 56.66 92 ILE A C 1
ATOM 751 O O . ILE A 1 92 ? 12.577 21.572 -6.027 1.00 56.66 92 ILE A O 1
ATOM 755 N N . GLY A 1 93 ? 12.855 20.220 -4.273 1.00 53.81 93 GLY A N 1
ATOM 756 C CA . GLY A 1 93 ? 14.167 20.734 -3.870 1.00 53.81 93 GLY A CA 1
ATOM 757 C C . GLY A 1 93 ? 15.222 20.622 -4.969 1.00 53.81 93 GLY A C 1
ATOM 758 O O . GLY A 1 93 ? 16.035 21.526 -5.135 1.00 53.81 93 GLY A O 1
ATOM 759 N N . LYS A 1 94 ? 15.158 19.576 -5.804 1.00 53.53 94 LYS A N 1
ATOM 760 C CA . LYS A 1 94 ? 16.028 19.441 -6.983 1.00 53.53 94 LYS A CA 1
ATOM 761 C C . LYS A 1 94 ? 15.761 20.533 -8.024 1.00 53.53 94 LYS A C 1
ATOM 763 O O . LYS A 1 94 ? 16.693 21.027 -8.648 1.00 53.53 94 LYS A O 1
ATOM 768 N N . PHE A 1 95 ? 14.500 20.935 -8.176 1.00 54.84 95 PHE A N 1
ATOM 769 C CA . PHE A 1 95 ? 14.095 22.039 -9.045 1.00 54.84 95 PHE A CA 1
ATOM 770 C C . PHE A 1 95 ? 14.521 23.393 -8.452 1.00 54.84 95 PHE A C 1
ATOM 772 O O . PHE A 1 95 ? 15.088 24.232 -9.147 1.00 54.84 95 PHE A O 1
ATOM 779 N N . MET A 1 96 ? 14.338 23.570 -7.142 1.00 51.38 96 MET A N 1
ATOM 780 C CA . MET A 1 96 ? 14.719 24.782 -6.412 1.00 51.38 96 MET A CA 1
ATOM 781 C C . MET A 1 96 ? 16.235 25.011 -6.366 1.00 51.38 96 MET A C 1
ATOM 783 O O . MET A 1 96 ? 16.672 26.145 -6.516 1.00 51.38 96 MET A O 1
ATOM 787 N N . TRP A 1 97 ? 17.048 23.960 -6.222 1.00 48.16 97 TRP A N 1
ATOM 788 C CA . TRP A 1 97 ? 18.512 24.074 -6.234 1.00 48.16 97 TRP A CA 1
ATOM 789 C C . TRP A 1 97 ? 19.042 24.486 -7.612 1.00 48.16 97 TRP A C 1
ATOM 791 O O . TRP A 1 97 ? 19.910 25.349 -7.700 1.00 48.16 97 TRP A O 1
ATOM 801 N N . VAL A 1 98 ? 18.460 23.960 -8.698 1.00 56.44 98 VAL A N 1
ATOM 802 C CA . VAL A 1 98 ? 18.775 24.418 -10.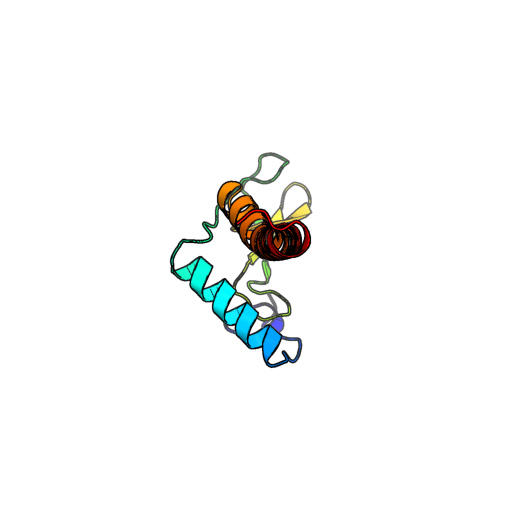062 1.00 56.44 98 VAL A CA 1
ATOM 803 C C . VAL A 1 98 ? 18.402 25.889 -10.248 1.00 56.44 98 VAL A C 1
ATOM 805 O O . VAL A 1 98 ? 19.196 26.640 -10.811 1.00 56.44 98 VAL A O 1
ATOM 808 N N . ILE A 1 99 ? 17.246 26.333 -9.738 1.00 56.31 99 ILE A N 1
ATOM 809 C CA . ILE A 1 99 ? 16.851 27.753 -9.765 1.00 56.31 99 ILE A CA 1
ATOM 810 C C . ILE A 1 99 ? 17.820 28.611 -8.936 1.00 56.31 99 ILE A C 1
ATOM 812 O O . ILE A 1 99 ? 18.212 29.691 -9.369 1.00 56.31 99 ILE A O 1
ATOM 816 N N . GLN A 1 100 ? 18.244 28.146 -7.761 1.00 53.62 100 GLN A N 1
ATOM 817 C CA . GLN A 1 100 ? 19.150 28.903 -6.899 1.00 53.62 100 GLN A CA 1
ATOM 818 C C . GLN A 1 100 ? 20.560 29.012 -7.500 1.00 53.62 100 GLN A C 1
ATOM 820 O O . GLN A 1 100 ? 21.140 30.093 -7.478 1.00 53.62 100 GLN A O 1
ATOM 825 N N . ILE A 1 101 ? 21.087 27.940 -8.100 1.00 58.66 101 ILE A N 1
ATOM 826 C CA . ILE A 1 101 ? 22.367 27.968 -8.826 1.00 58.66 101 ILE A CA 1
ATOM 827 C C . ILE A 1 101 ? 22.291 28.893 -10.030 1.00 58.66 101 ILE A C 1
ATOM 829 O O . ILE A 1 101 ? 23.168 29.729 -10.215 1.00 58.66 101 ILE A O 1
ATOM 833 N N . SER A 1 102 ? 21.241 28.769 -10.841 1.00 60.59 102 SER A N 1
ATOM 834 C CA . SER A 1 102 ? 21.081 29.625 -12.018 1.00 60.59 102 SER A CA 1
ATOM 835 C C . SER A 1 102 ? 20.929 31.097 -11.629 1.00 60.59 102 SER A C 1
ATOM 837 O O . SER A 1 102 ? 21.528 31.946 -12.282 1.00 60.59 102 SER A O 1
ATOM 839 N N . ARG A 1 103 ? 20.250 31.411 -10.515 1.00 54.72 103 ARG A N 1
ATOM 840 C CA . ARG A 1 103 ? 20.244 32.763 -9.931 1.00 54.72 103 ARG A CA 1
ATOM 841 C C . ARG A 1 103 ? 21.629 33.202 -9.451 1.00 54.72 103 ARG A C 1
ATOM 843 O O . ARG A 1 103 ? 22.031 34.304 -9.787 1.00 54.72 103 ARG A O 1
ATOM 850 N N . ASN A 1 104 ? 22.379 32.381 -8.721 1.00 62.59 104 ASN A N 1
ATOM 851 C CA . ASN A 1 104 ? 23.711 32.772 -8.239 1.00 62.59 104 ASN A CA 1
ATOM 852 C C . ASN A 1 104 ? 24.711 32.991 -9.390 1.00 62.59 104 ASN A C 1
ATOM 854 O O . ASN A 1 104 ? 25.518 33.913 -9.316 1.00 62.59 104 ASN A O 1
ATOM 858 N N . ILE A 1 105 ? 24.603 32.220 -10.480 1.00 62.72 105 ILE A N 1
ATOM 859 C CA . ILE A 1 105 ? 25.370 32.434 -11.719 1.00 62.72 105 ILE A CA 1
ATOM 860 C C . ILE A 1 105 ? 24.943 33.739 -12.412 1.00 62.72 105 ILE A C 1
ATOM 862 O O . ILE A 1 105 ? 25.797 34.509 -12.838 1.00 62.72 105 ILE A O 1
ATOM 866 N N . LEU A 1 106 ? 23.636 34.015 -12.506 1.00 53.97 106 LEU A N 1
ATOM 867 C CA . LEU A 1 106 ? 23.102 35.240 -13.122 1.00 53.97 106 LEU A CA 1
ATOM 868 C C . LEU A 1 106 ? 23.418 36.513 -12.323 1.00 53.97 106 LEU A C 1
ATOM 870 O O . LEU A 1 106 ? 23.609 37.568 -12.920 1.00 53.97 106 LEU A O 1
ATOM 874 N N . TYR A 1 107 ? 23.463 36.425 -10.993 1.00 62.16 107 TYR A N 1
ATOM 875 C CA . TYR A 1 107 ? 23.688 37.566 -10.098 1.00 62.16 107 TYR A CA 1
ATOM 876 C C . TYR A 1 107 ? 25.123 37.657 -9.556 1.00 62.16 107 TYR A C 1
ATOM 878 O 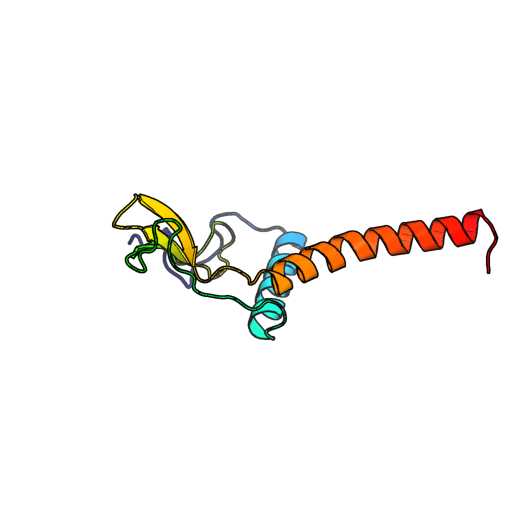O . TYR A 1 107 ? 25.396 38.530 -8.738 1.00 62.16 107 TYR A O 1
ATOM 886 N N . GLY A 1 108 ? 26.040 36.794 -10.008 1.00 52.06 108 GLY A N 1
ATOM 887 C CA . GLY A 1 108 ? 27.470 36.892 -9.696 1.00 52.06 108 GLY A CA 1
ATOM 888 C C . GLY A 1 108 ? 27.817 36.766 -8.210 1.00 52.06 108 GLY A C 1
ATOM 889 O O . GLY A 1 108 ? 28.802 37.349 -7.770 1.00 52.06 108 GLY A O 1
ATOM 890 N N . ILE A 1 109 ? 27.015 36.036 -7.431 1.00 58.53 109 ILE A N 1
ATOM 891 C CA . ILE A 1 109 ? 27.313 35.748 -6.023 1.00 58.53 109 ILE A CA 1
ATOM 892 C C . ILE A 1 109 ? 28.008 34.383 -5.989 1.00 58.53 109 ILE A C 1
ATOM 894 O O . ILE A 1 109 ? 27.352 33.350 -5.832 1.00 58.53 109 ILE A O 1
ATOM 898 N N . ALA A 1 110 ? 29.319 34.387 -6.226 1.00 51.84 110 ALA A N 1
ATOM 899 C CA . ALA A 1 110 ? 30.221 33.255 -6.024 1.00 51.84 110 ALA A CA 1
ATOM 900 C C . ALA A 1 110 ? 31.281 33.639 -4.991 1.00 51.84 110 ALA A C 1
ATOM 902 O O . ALA A 1 110 ? 31.769 34.789 -5.068 1.00 51.84 110 ALA A O 1
#